Protein AF-A0A6A0AHZ4-F1 (afdb_monomer)

Structure (mmCIF, N/CA/C/O backbone):
data_AF-A0A6A0AHZ4-F1
#
_entry.id   AF-A0A6A0AHZ4-F1
#
loop_
_atom_site.group_PDB
_atom_site.id
_atom_site.type_symbol
_atom_site.label_atom_id
_atom_site.label_alt_id
_atom_site.label_comp_id
_atom_site.label_asym_id
_atom_site.label_entity_id
_atom_site.label_seq_id
_atom_site.pdbx_PDB_ins_code
_atom_site.Cartn_x
_atom_site.Cartn_y
_atom_site.Cartn_z
_atom_site.occupancy
_atom_site.B_iso_or_equiv
_atom_site.auth_seq_id
_atom_site.auth_comp_id
_atom_site.auth_asym_id
_atom_site.auth_atom_id
_atom_site.pdbx_PDB_model_nu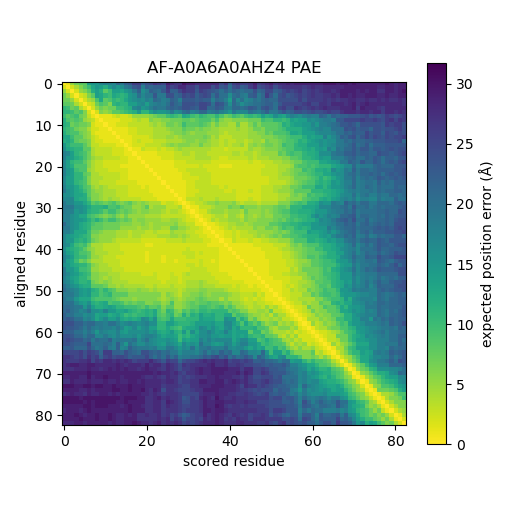m
ATOM 1 N N . MET A 1 1 ? 0.911 19.665 -26.279 1.00 48.12 1 MET A N 1
ATOM 2 C CA . MET A 1 1 ? 0.115 18.595 -25.632 1.00 48.12 1 MET A CA 1
ATOM 3 C C . MET A 1 1 ? 0.899 17.280 -25.395 1.00 48.12 1 MET A C 1
ATOM 5 O O . MET A 1 1 ? 0.300 16.223 -25.426 1.00 48.12 1 MET A O 1
ATOM 9 N N . ARG A 1 2 ? 2.219 17.291 -25.105 1.00 50.34 2 ARG A N 1
ATOM 10 C CA . ARG A 1 2 ? 3.036 16.048 -24.985 1.00 50.34 2 ARG A CA 1
ATOM 11 C C . ARG A 1 2 ? 3.409 15.617 -23.553 1.00 50.34 2 ARG A C 1
ATOM 13 O O . ARG A 1 2 ? 3.837 14.488 -23.349 1.00 50.34 2 ARG A O 1
ATOM 20 N N . ARG A 1 3 ? 3.242 16.490 -22.548 1.00 50.94 3 ARG A N 1
ATOM 21 C CA . ARG A 1 3 ? 3.617 16.186 -21.149 1.00 50.94 3 ARG A CA 1
ATOM 22 C C . ARG A 1 3 ? 2.687 15.167 -20.480 1.00 50.94 3 ARG A C 1
ATOM 24 O O . ARG A 1 3 ? 3.171 14.297 -19.769 1.00 50.94 3 ARG A O 1
ATOM 31 N N . PHE A 1 4 ? 1.380 15.220 -20.744 1.00 48.38 4 PHE A N 1
ATOM 32 C CA . PHE A 1 4 ? 0.412 14.300 -20.127 1.00 48.38 4 PHE A CA 1
ATOM 33 C C . PHE A 1 4 ? 0.583 12.843 -20.593 1.00 48.38 4 PHE A C 1
ATOM 35 O O . PHE A 1 4 ? 0.488 11.919 -19.787 1.00 48.38 4 PHE A O 1
ATOM 42 N N . GLU A 1 5 ? 0.913 12.618 -21.867 1.00 49.97 5 GLU A N 1
ATOM 43 C CA . GLU A 1 5 ? 1.120 11.265 -22.402 1.00 49.97 5 GLU A CA 1
ATOM 44 C C . GLU A 1 5 ? 2.378 10.592 -21.835 1.00 49.97 5 GLU A C 1
ATOM 46 O O . GLU A 1 5 ? 2.359 9.392 -21.553 1.00 49.97 5 GLU A O 1
ATOM 51 N N . GLN A 1 6 ? 3.452 11.353 -21.600 1.00 54.91 6 GLN A N 1
ATOM 52 C CA . GLN A 1 6 ? 4.675 10.840 -20.972 1.00 54.91 6 GLN A CA 1
ATOM 53 C C . GLN A 1 6 ? 4.474 10.508 -19.490 1.00 54.91 6 GLN A C 1
ATOM 55 O O . GLN A 1 6 ? 4.912 9.440 -19.058 1.00 54.91 6 GLN A O 1
ATOM 60 N N . VAL A 1 7 ? 3.731 11.341 -18.744 1.00 61.03 7 VAL A N 1
ATOM 61 C CA . VAL A 1 7 ? 3.303 11.013 -17.371 1.00 61.03 7 VAL A CA 1
ATOM 62 C C . VAL A 1 7 ? 2.500 9.710 -17.381 1.00 61.03 7 VAL A C 1
ATOM 64 O O . VAL A 1 7 ? 2.776 8.818 -16.589 1.00 61.03 7 VAL A O 1
ATOM 67 N N . SER A 1 8 ? 1.611 9.505 -18.359 1.00 76.19 8 SER A N 1
ATOM 68 C CA . SER A 1 8 ? 0.844 8.256 -18.447 1.00 76.19 8 SER A CA 1
ATOM 69 C C . SER A 1 8 ? 1.711 7.007 -18.652 1.00 76.19 8 SER A C 1
ATOM 71 O O . SER A 1 8 ? 1.339 5.937 -18.179 1.00 76.19 8 SER A O 1
ATOM 73 N N . ARG A 1 9 ? 2.838 7.085 -19.378 1.00 78.69 9 ARG A N 1
ATOM 74 C CA . ARG A 1 9 ? 3.699 5.915 -19.632 1.00 78.69 9 ARG A CA 1
ATOM 75 C C . ARG A 1 9 ? 4.591 5.612 -18.437 1.00 78.69 9 ARG A C 1
ATOM 77 O O . ARG A 1 9 ? 4.615 4.467 -17.998 1.00 78.69 9 ARG A O 1
ATOM 84 N N . ALA A 1 10 ? 5.256 6.626 -17.888 1.00 80.31 10 ALA A N 1
ATOM 85 C CA . ALA A 1 10 ? 6.101 6.464 -16.709 1.00 80.31 10 ALA A CA 1
ATOM 86 C C . ALA A 1 10 ? 5.279 6.021 -15.489 1.00 80.31 10 ALA A C 1
ATOM 88 O O . ALA A 1 10 ? 5.652 5.066 -14.816 1.00 80.31 10 ALA A O 1
ATOM 89 N N . SER A 1 11 ? 4.108 6.627 -15.257 1.00 81.19 11 SER A N 1
ATOM 90 C CA . SER A 1 11 ? 3.213 6.217 -14.170 1.00 81.19 11 SER A CA 1
ATOM 91 C C . SER A 1 11 ? 2.643 4.817 -14.377 1.00 81.19 11 SER A C 1
ATOM 93 O O . SER A 1 11 ? 2.520 4.075 -13.409 1.00 81.19 11 SER A O 1
ATOM 95 N N . ARG A 1 12 ? 2.327 4.415 -15.619 1.00 82.69 12 ARG A N 1
ATOM 96 C CA . ARG A 1 12 ? 1.915 3.029 -15.907 1.00 82.69 12 ARG A CA 1
ATOM 97 C C . ARG A 1 12 ? 3.037 2.036 -15.634 1.00 82.69 12 ARG A C 1
ATOM 99 O O . ARG A 1 12 ? 2.768 0.991 -15.056 1.00 82.69 12 ARG A O 1
ATOM 106 N N . HIS A 1 13 ? 4.265 2.377 -16.017 1.00 85.88 13 HIS A N 1
ATOM 107 C CA . HIS A 1 13 ? 5.429 1.535 -15.771 1.00 85.88 13 HIS A CA 1
ATOM 108 C C . HIS A 1 13 ? 5.713 1.389 -14.270 1.00 85.88 13 HIS A C 1
ATOM 110 O O . HIS A 1 13 ? 5.799 0.272 -13.770 1.00 85.88 13 HIS A O 1
ATOM 116 N N . ALA A 1 14 ? 5.721 2.498 -13.528 1.00 83.50 1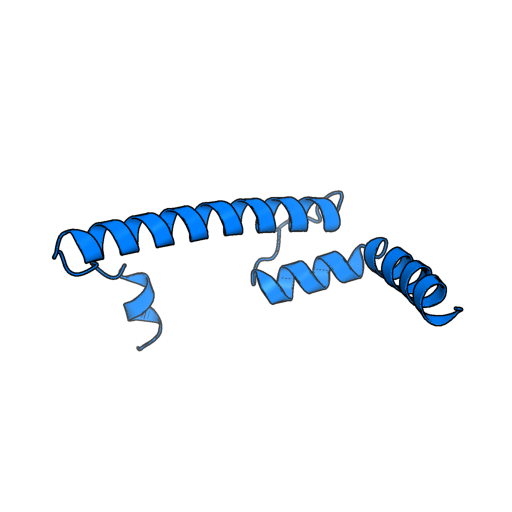4 ALA A N 1
ATOM 117 C CA . ALA A 1 14 ? 5.843 2.478 -12.073 1.00 83.50 14 ALA A CA 1
ATOM 118 C C . ALA A 1 14 ? 4.702 1.678 -11.415 1.00 83.50 14 ALA A C 1
ATOM 120 O O . ALA A 1 14 ? 4.939 0.856 -10.541 1.00 83.50 14 ALA A O 1
ATOM 121 N N . ALA A 1 15 ? 3.458 1.830 -11.881 1.00 84.75 15 ALA A N 1
ATOM 122 C CA . ALA A 1 15 ? 2.320 1.067 -11.361 1.00 84.75 15 ALA A CA 1
ATOM 123 C C . ALA A 1 15 ? 2.384 -0.443 -11.673 1.00 84.75 15 ALA A C 1
ATOM 125 O O . ALA A 1 15 ? 1.670 -1.225 -11.033 1.00 84.75 15 ALA A O 1
ATOM 126 N N . SER A 1 16 ? 3.197 -0.855 -12.651 1.00 86.19 16 SER A N 1
ATOM 127 C CA . SER A 1 16 ? 3.474 -2.263 -12.956 1.00 86.19 16 SER A CA 1
ATOM 128 C C . SER A 1 16 ? 4.672 -2.843 -12.200 1.00 86.19 16 SER A C 1
ATOM 130 O O . SER A 1 16 ? 4.837 -4.058 -12.215 1.00 86.19 16 SER A O 1
ATOM 132 N N . ASP A 1 17 ? 5.473 -2.012 -11.531 1.00 89.88 17 ASP A N 1
ATOM 133 C CA . ASP A 1 17 ? 6.636 -2.454 -10.764 1.00 89.88 17 ASP A CA 1
ATOM 134 C C . ASP A 1 17 ? 6.209 -3.008 -9.393 1.00 89.88 17 ASP A C 1
ATOM 136 O O . ASP A 1 17 ? 5.764 -2.276 -8.508 1.00 89.88 17 ASP A O 1
ATOM 140 N N . ASP A 1 18 ? 6.329 -4.324 -9.210 1.00 88.44 18 ASP A N 1
ATOM 141 C CA . ASP A 1 18 ? 5.930 -5.004 -7.972 1.00 88.44 18 ASP A CA 1
ATOM 142 C C . ASP A 1 18 ? 6.902 -4.731 -6.805 1.00 88.44 18 ASP A C 1
ATOM 144 O O . ASP A 1 18 ? 6.487 -4.728 -5.642 1.00 88.44 18 ASP A O 1
ATOM 148 N N . LEU A 1 19 ? 8.174 -4.407 -7.087 1.00 89.56 19 LEU A N 1
ATOM 149 C CA . LEU A 1 19 ? 9.136 -3.992 -6.058 1.00 89.56 19 LEU A CA 1
ATOM 150 C C . LEU A 1 19 ? 8.778 -2.618 -5.495 1.00 89.56 19 LEU A C 1
ATOM 152 O O . LEU A 1 19 ? 8.898 -2.400 -4.286 1.00 89.56 19 LEU A O 1
ATOM 156 N N . LEU A 1 20 ? 8.276 -1.718 -6.344 1.00 91.56 20 LEU A N 1
ATOM 157 C CA . LEU A 1 20 ? 7.768 -0.423 -5.901 1.00 91.56 20 LEU A CA 1
ATOM 158 C C . LEU A 1 20 ? 6.583 -0.596 -4.940 1.00 91.56 20 LEU A C 1
ATOM 160 O O . LEU A 1 20 ? 6.548 0.034 -3.884 1.00 91.56 20 LEU A O 1
ATOM 164 N N . TRP A 1 21 ? 5.642 -1.494 -5.246 1.00 91.81 21 TRP A N 1
ATOM 165 C CA . TRP A 1 21 ? 4.520 -1.794 -4.347 1.00 91.81 21 TRP A CA 1
ATOM 166 C C . TRP A 1 21 ? 4.971 -2.375 -3.008 1.00 91.81 21 TRP A C 1
ATOM 168 O O . TRP A 1 21 ? 4.415 -2.015 -1.969 1.00 91.81 21 TRP A O 1
ATOM 178 N N . ARG A 1 22 ? 5.999 -3.230 -3.011 1.00 91.75 22 ARG A N 1
ATOM 179 C CA . ARG A 1 22 ? 6.616 -3.727 -1.777 1.00 91.75 22 ARG A CA 1
ATOM 180 C C . ARG A 1 22 ? 7.196 -2.583 -0.949 1.00 91.75 22 ARG A C 1
ATOM 182 O O . ARG A 1 22 ? 6.919 -2.516 0.244 1.00 91.75 22 ARG A O 1
ATOM 189 N N . ALA A 1 23 ? 7.980 -1.694 -1.560 1.00 91.56 23 ALA A N 1
ATOM 190 C CA . ALA A 1 23 ? 8.573 -0.552 -0.864 1.00 91.56 23 ALA A CA 1
ATOM 191 C C . ALA A 1 23 ? 7.492 0.349 -0.243 1.00 91.56 23 ALA A C 1
ATOM 193 O O . ALA A 1 23 ? 7.551 0.637 0.951 1.00 91.56 23 ALA A O 1
ATOM 194 N N . LEU A 1 24 ? 6.451 0.680 -1.013 1.00 90.94 24 LEU A N 1
ATOM 195 C CA . LEU A 1 24 ? 5.317 1.486 -0.549 1.00 90.94 24 LEU A CA 1
ATOM 196 C C . LEU A 1 24 ? 4.554 0.836 0.609 1.00 90.94 24 LEU A C 1
ATOM 198 O O . LEU A 1 24 ? 4.119 1.523 1.531 1.00 90.94 24 LEU A O 1
ATOM 202 N N . LEU A 1 25 ? 4.371 -0.486 0.574 1.00 91.31 25 LEU A N 1
ATOM 203 C CA . LEU A 1 25 ? 3.705 -1.216 1.650 1.00 91.31 25 LEU A CA 1
ATOM 204 C C . LEU A 1 25 ? 4.500 -1.132 2.961 1.00 91.31 25 LEU A C 1
ATOM 206 O O . LEU A 1 25 ? 3.912 -0.905 4.019 1.00 91.31 25 LEU A O 1
ATOM 210 N N . LEU A 1 26 ? 5.826 -1.265 2.885 1.00 89.50 26 LEU A N 1
ATOM 211 C CA . LEU A 1 26 ? 6.712 -1.151 4.044 1.00 89.50 26 LEU A CA 1
ATOM 212 C C . LEU A 1 26 ? 6.732 0.259 4.616 1.00 89.50 26 LEU A C 1
ATOM 214 O O . LEU A 1 26 ? 6.604 0.424 5.824 1.00 89.50 26 LEU A O 1
ATOM 218 N N . GLU A 1 27 ? 6.879 1.257 3.751 1.00 91.62 27 GLU A N 1
ATOM 219 C CA . GLU A 1 27 ? 6.933 2.659 4.152 1.00 91.62 27 GLU A CA 1
ATOM 220 C C . GLU A 1 27 ? 5.621 3.104 4.809 1.00 91.62 27 GLU A C 1
ATOM 222 O O . GLU A 1 27 ? 5.634 3.771 5.840 1.00 91.62 27 GLU A O 1
ATOM 227 N N . ARG A 1 28 ? 4.476 2.695 4.247 1.00 88.50 28 ARG A N 1
ATOM 228 C CA . ARG A 1 28 ? 3.165 3.180 4.689 1.00 88.50 28 ARG A CA 1
ATOM 229 C C . ARG A 1 28 ? 2.593 2.433 5.887 1.00 88.50 28 ARG A C 1
ATOM 231 O O . ARG A 1 28 ? 1.940 3.051 6.723 1.00 88.50 28 ARG A O 1
ATOM 238 N N . PHE A 1 29 ? 2.767 1.114 5.941 1.00 87.31 29 PHE A N 1
ATOM 239 C CA . PHE A 1 29 ? 2.138 0.278 6.969 1.00 87.31 29 PHE A CA 1
ATOM 240 C C . PHE A 1 29 ? 3.136 -0.265 7.995 1.00 87.31 29 PHE A C 1
ATOM 242 O O . PHE A 1 29 ? 2.711 -0.856 8.983 1.00 87.31 29 PHE A O 1
ATOM 249 N N . GLY A 1 30 ? 4.448 -0.114 7.771 1.00 85.62 30 GLY A N 1
ATOM 250 C CA . GLY A 1 30 ? 5.488 -0.639 8.664 1.00 85.62 30 GLY A CA 1
ATOM 251 C C . GLY A 1 30 ? 5.487 -2.167 8.796 1.00 85.62 30 GLY A C 1
ATOM 252 O O . GLY A 1 30 ? 6.167 -2.715 9.660 1.00 85.62 30 GLY A O 1
ATOM 253 N N . TRP A 1 31 ? 4.716 -2.869 7.962 1.00 82.94 31 TRP A N 1
ATOM 254 C CA . TRP A 1 31 ? 4.420 -4.288 8.119 1.00 82.94 31 TRP A CA 1
ATOM 255 C C . TRP A 1 31 ? 5.088 -5.128 7.030 1.00 82.94 31 TRP A C 1
ATOM 257 O O . TRP A 1 31 ? 5.053 -4.779 5.852 1.00 82.94 31 TRP A O 1
ATOM 267 N N . ARG A 1 32 ? 5.677 -6.263 7.426 1.00 83.81 32 ARG A N 1
ATOM 268 C CA . ARG A 1 32 ? 6.283 -7.256 6.527 1.00 83.81 32 ARG A CA 1
ATOM 269 C C . ARG A 1 32 ? 5.510 -8.570 6.614 1.00 83.81 32 ARG A C 1
ATOM 271 O O . ARG A 1 32 ? 5.384 -9.094 7.721 1.00 83.81 32 ARG A O 1
ATOM 278 N N . PRO A 1 33 ? 5.038 -9.134 5.489 1.00 84.69 33 PRO A N 1
ATOM 279 C CA . PRO A 1 33 ? 4.513 -10.490 5.502 1.00 84.69 33 PRO A CA 1
ATOM 280 C C . PRO A 1 33 ? 5.647 -11.493 5.767 1.00 84.69 33 PRO A C 1
ATOM 282 O O . PRO A 1 33 ? 6.790 -11.263 5.365 1.00 84.69 33 PRO A O 1
ATOM 285 N N . LEU A 1 34 ? 5.318 -12.594 6.450 1.00 86.94 34 LEU A N 1
ATOM 286 C CA . LEU A 1 34 ? 6.251 -13.694 6.737 1.00 86.94 34 LEU A CA 1
ATOM 287 C C . LEU A 1 34 ? 6.690 -14.413 5.456 1.00 86.94 34 LEU A C 1
ATOM 289 O O . LEU A 1 34 ? 7.840 -14.823 5.334 1.00 86.94 34 LEU A O 1
ATOM 293 N N . GLU A 1 35 ? 5.781 -14.507 4.489 1.00 90.19 35 GLU A N 1
ATOM 294 C CA . GLU A 1 35 ? 6.011 -15.107 3.179 1.00 90.19 35 GLU A CA 1
ATOM 295 C C . GLU A 1 35 ? 5.774 -14.077 2.075 1.00 90.19 35 GLU A C 1
ATOM 297 O O . GLU A 1 35 ? 4.992 -13.134 2.230 1.00 90.19 35 GLU A O 1
ATOM 302 N N . ALA A 1 36 ? 6.458 -14.240 0.943 1.00 87.38 36 ALA A N 1
ATOM 303 C CA . ALA A 1 36 ? 6.248 -13.363 -0.198 1.00 87.38 36 ALA A CA 1
ATOM 304 C C . ALA A 1 36 ? 4.829 -13.581 -0.761 1.00 87.38 36 ALA A C 1
ATOM 306 O O . ALA A 1 36 ? 4.488 -14.704 -1.133 1.00 87.38 36 ALA A O 1
ATOM 307 N N . PRO A 1 37 ? 3.995 -12.531 -0.845 1.00 89.06 37 PRO A N 1
ATOM 308 C CA . PRO A 1 37 ? 2.679 -12.648 -1.44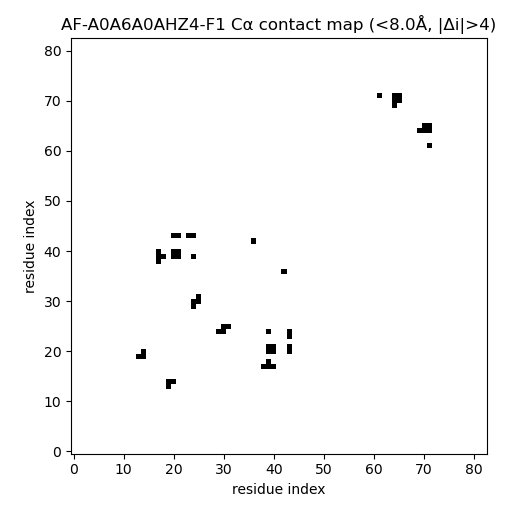3 1.00 89.06 37 PRO A CA 1
ATOM 309 C C . PRO A 1 37 ? 2.804 -12.888 -2.955 1.00 89.06 37 PRO A C 1
ATOM 311 O O . PRO A 1 37 ? 3.778 -12.456 -3.574 1.00 89.06 37 PRO A O 1
ATOM 314 N N . PRO A 1 38 ? 1.776 -13.472 -3.588 1.00 88.81 38 PRO A N 1
ATOM 315 C CA . PRO A 1 38 ? 1.746 -13.649 -5.039 1.00 88.81 38 PRO A CA 1
ATOM 316 C C . PRO A 1 38 ? 1.684 -12.318 -5.813 1.00 88.81 38 PRO A C 1
ATOM 318 O O . PRO A 1 38 ? 2.034 -12.275 -6.988 1.00 88.81 38 PRO A O 1
ATOM 321 N N . SER A 1 39 ? 1.233 -11.227 -5.179 1.00 90.75 39 SER A N 1
ATOM 322 C CA . SER A 1 39 ? 1.295 -9.874 -5.743 1.00 90.75 39 SER A CA 1
ATOM 323 C C . SER A 1 39 ? 1.364 -8.819 -4.640 1.00 90.75 39 SER A C 1
ATOM 325 O O . SER A 1 39 ? 0.413 -8.650 -3.866 1.00 90.75 39 SER A O 1
ATOM 327 N N . TRP A 1 40 ? 2.452 -8.045 -4.610 1.00 91.25 40 TRP A N 1
ATOM 328 C CA . TRP A 1 40 ? 2.598 -6.930 -3.669 1.00 91.25 40 TRP A CA 1
ATOM 329 C C . TRP A 1 40 ? 1.567 -5.833 -3.928 1.00 91.25 40 TRP A C 1
ATOM 331 O O . TRP A 1 40 ? 1.013 -5.262 -2.986 1.00 91.25 40 TRP A O 1
ATOM 341 N N . ARG A 1 41 ? 1.227 -5.590 -5.199 1.00 91.00 41 ARG A N 1
ATOM 342 C CA . ARG A 1 41 ? 0.170 -4.644 -5.582 1.00 91.00 41 ARG A CA 1
ATOM 343 C C . ARG A 1 41 ? -1.195 -4.987 -4.982 1.00 91.00 41 ARG A C 1
ATOM 345 O O . ARG A 1 41 ? -1.892 -4.095 -4.498 1.00 91.00 41 ARG A O 1
ATOM 352 N N . GLN A 1 42 ? -1.615 -6.252 -5.056 1.00 90.88 42 GLN A N 1
ATOM 353 C CA . GLN A 1 42 ? -2.910 -6.671 -4.505 1.00 90.88 42 GLN A CA 1
ATOM 354 C C . GLN A 1 42 ? -2.920 -6.555 -2.982 1.00 90.88 42 GLN A C 1
ATOM 356 O O . GLN A 1 42 ? -3.872 -6.016 -2.418 1.00 90.88 42 GLN A O 1
ATOM 361 N N . LEU A 1 43 ? -1.833 -6.978 -2.335 1.00 91.44 43 LEU A N 1
ATOM 362 C CA . LEU A 1 43 ? -1.674 -6.868 -0.891 1.00 91.44 43 LEU A CA 1
ATOM 363 C C . LEU A 1 43 ? -1.718 -5.408 -0.417 1.00 91.44 43 LEU A C 1
ATOM 365 O O . LEU A 1 43 ? -2.422 -5.101 0.542 1.00 91.44 43 LEU A O 1
ATOM 369 N N . TYR A 1 44 ? -1.039 -4.492 -1.116 1.00 91.69 44 TYR A N 1
ATOM 370 C CA . TYR A 1 44 ? -1.105 -3.059 -0.818 1.00 91.69 44 TYR A CA 1
ATOM 371 C C . TYR A 1 44 ? -2.534 -2.524 -0.914 1.00 91.69 44 TYR A C 1
ATOM 373 O O . TYR A 1 44 ? -2.981 -1.813 -0.018 1.00 91.69 44 TYR A O 1
ATOM 381 N N . ARG A 1 45 ? -3.272 -2.869 -1.979 1.00 90.69 45 ARG A N 1
ATOM 382 C CA . ARG A 1 45 ? -4.666 -2.426 -2.148 1.00 90.69 45 ARG A CA 1
ATOM 383 C C . ARG A 1 45 ? -5.558 -2.926 -1.019 1.00 90.69 45 ARG A C 1
ATOM 385 O O . ARG A 1 45 ? -6.316 -2.138 -0.466 1.00 90.69 45 ARG A O 1
ATOM 392 N N . PHE A 1 46 ? -5.419 -4.198 -0.659 1.00 90.56 46 PHE A N 1
ATOM 393 C CA . PHE A 1 46 ? -6.150 -4.797 0.450 1.00 90.56 46 PHE A CA 1
ATOM 394 C C . PHE A 1 46 ? -5.850 -4.092 1.779 1.00 90.56 46 PHE A C 1
ATOM 396 O O . PHE A 1 46 ? -6.773 -3.672 2.474 1.00 90.56 46 PHE A O 1
ATOM 403 N N . GLN A 1 47 ? -4.569 -3.887 2.102 1.00 88.69 47 GLN A N 1
ATOM 404 C CA . GL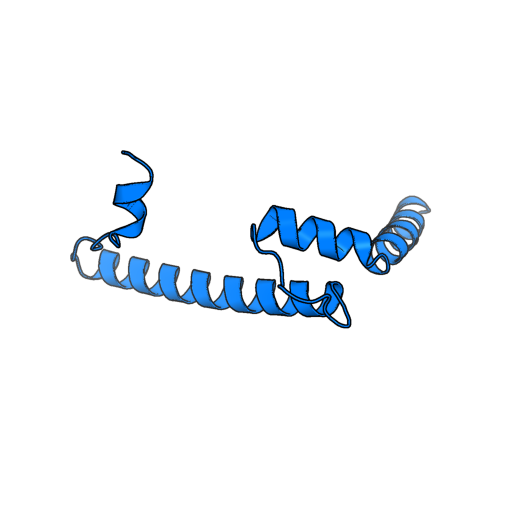N A 1 47 ? -4.159 -3.182 3.321 1.00 88.69 47 GLN A CA 1
ATOM 405 C C . GLN A 1 47 ? -4.648 -1.735 3.340 1.00 88.69 47 GLN A C 1
ATOM 407 O O . GLN A 1 47 ? -5.147 -1.258 4.354 1.00 88.69 47 GLN A O 1
ATOM 412 N N . HIS A 1 48 ? -4.566 -1.038 2.209 1.00 89.44 48 HIS A N 1
ATOM 413 C CA . HIS A 1 48 ? -5.056 0.328 2.086 1.00 89.44 48 HIS A CA 1
ATOM 414 C C . HIS A 1 48 ? -6.570 0.422 2.298 1.00 89.44 48 HIS A C 1
ATOM 416 O O . HIS A 1 48 ? -7.037 1.344 2.964 1.00 89.44 48 HIS A O 1
ATOM 422 N N . GLU A 1 49 ? -7.338 -0.517 1.746 1.00 90.25 49 GLU A N 1
ATOM 423 C CA . GLU A 1 49 ? -8.789 -0.567 1.918 1.00 90.25 49 GLU A CA 1
ATOM 424 C C . GLU A 1 49 ? -9.194 -0.931 3.351 1.00 90.25 49 GLU A C 1
ATOM 426 O O . GLU A 1 49 ? -10.103 -0.323 3.914 1.00 90.25 49 GLU A O 1
ATOM 431 N N . LEU A 1 50 ? -8.501 -1.881 3.978 1.00 86.69 50 LEU A N 1
ATOM 432 C CA . LEU A 1 50 ? -8.712 -2.181 5.391 1.00 86.69 50 LEU A CA 1
ATOM 433 C C . LEU A 1 50 ? -8.380 -0.979 6.270 1.00 86.69 50 LEU A C 1
ATOM 435 O O . LEU A 1 50 ? -9.180 -0.599 7.122 1.00 86.69 50 LEU A O 1
ATOM 439 N N . PHE A 1 51 ? -7.224 -0.357 6.046 1.00 83.38 51 PHE A N 1
ATOM 440 C CA . PHE A 1 51 ? -6.792 0.802 6.811 1.00 83.38 51 PHE A CA 1
ATOM 441 C C . PHE A 1 51 ? -7.779 1.960 6.670 1.00 83.38 51 PHE A C 1
ATOM 443 O O . PHE A 1 51 ? -8.158 2.553 7.676 1.00 83.38 51 PHE A O 1
ATOM 450 N N . SER A 1 52 ? -8.252 2.257 5.455 1.00 82.19 52 SER A N 1
ATOM 451 C CA . SER A 1 52 ? -9.235 3.324 5.251 1.00 82.19 52 SER A CA 1
ATOM 452 C C . SER A 1 52 ? -10.546 3.032 5.979 1.00 82.19 52 SER A C 1
ATOM 454 O O . SER A 1 52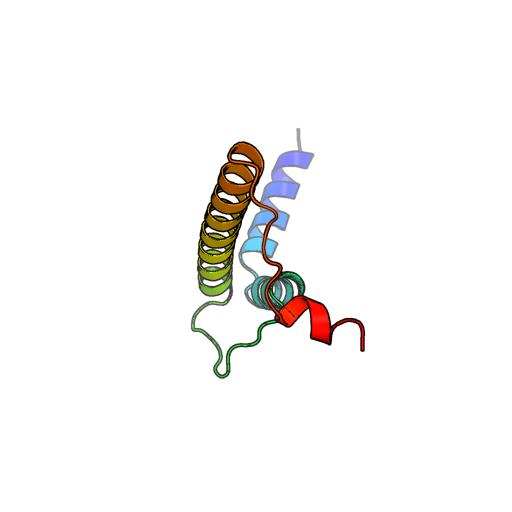 ? -11.070 3.922 6.645 1.00 82.19 52 SER A O 1
ATOM 456 N N . ARG A 1 53 ? -11.044 1.790 5.940 1.00 81.50 53 ARG A N 1
ATOM 457 C CA . ARG A 1 53 ? -12.257 1.384 6.669 1.00 81.50 53 ARG A CA 1
ATOM 458 C C . ARG A 1 53 ? -12.084 1.495 8.184 1.00 81.50 53 ARG A C 1
ATOM 460 O O . ARG A 1 53 ? -12.942 2.080 8.839 1.00 81.50 53 ARG A O 1
ATOM 467 N N . VAL A 1 54 ? -10.976 0.995 8.734 1.00 78.69 54 VAL A N 1
ATOM 468 C CA . VAL A 1 54 ? -10.700 1.030 10.182 1.00 78.69 54 VAL A CA 1
ATOM 469 C C . VAL A 1 54 ? -10.500 2.462 10.675 1.00 78.69 54 VAL A C 1
ATOM 471 O O . VAL A 1 54 ? -11.044 2.836 11.714 1.00 78.69 54 VAL A O 1
ATOM 474 N N . VAL A 1 55 ? -9.757 3.289 9.933 1.00 76.06 55 VAL A N 1
ATOM 475 C CA . VAL A 1 55 ? -9.588 4.708 10.270 1.00 76.06 55 VAL A CA 1
ATOM 476 C C . VAL A 1 55 ? -10.932 5.422 10.223 1.00 76.06 55 VAL A C 1
ATOM 478 O O . VAL A 1 55 ? -11.279 6.091 11.190 1.00 76.06 55 VAL A O 1
ATOM 481 N N . LEU A 1 56 ? -11.727 5.251 9.163 1.00 71.50 56 LEU A N 1
ATOM 482 C CA . LEU A 1 56 ? -13.046 5.884 9.056 1.00 71.50 56 LEU A CA 1
ATOM 483 C C . LEU A 1 56 ? -13.981 5.468 10.200 1.00 71.50 56 LEU A C 1
ATOM 485 O O . LEU A 1 56 ? -14.612 6.337 10.800 1.00 71.50 56 LEU A O 1
ATOM 489 N N . GLN A 1 57 ? -14.016 4.180 10.557 1.00 71.88 57 GLN A N 1
ATOM 490 C CA . GLN A 1 57 ? -14.790 3.689 11.702 1.00 71.88 57 GLN A CA 1
ATOM 491 C C . GLN A 1 57 ? -14.345 4.349 13.008 1.00 71.88 57 GLN A C 1
ATOM 493 O O . GLN A 1 57 ? -15.165 4.970 13.681 1.00 71.88 57 GLN A O 1
ATOM 498 N N . ARG A 1 58 ? -13.044 4.343 13.318 1.00 64.94 58 ARG A N 1
ATOM 499 C CA . ARG A 1 58 ? -12.524 4.989 14.535 1.00 64.94 58 ARG A CA 1
ATOM 500 C C . ARG A 1 58 ? -12.775 6.488 14.569 1.00 64.94 58 ARG A C 1
ATOM 502 O O . ARG A 1 58 ? -13.106 7.031 15.615 1.00 64.94 58 ARG A O 1
ATOM 509 N N . THR A 1 59 ? -12.626 7.168 13.436 1.00 67.12 59 THR A N 1
ATOM 510 C CA . THR A 1 59 ? -12.881 8.612 13.369 1.00 67.12 59 THR A CA 1
ATOM 511 C C . THR A 1 59 ? -14.358 8.891 13.635 1.00 67.12 59 THR A C 1
ATOM 513 O O . THR A 1 59 ? -14.681 9.824 14.363 1.00 67.12 59 THR A O 1
ATOM 516 N N . SER A 1 60 ? -15.256 8.048 13.116 1.00 63.28 60 SER A N 1
ATOM 517 C CA . SER A 1 60 ? -16.689 8.151 13.392 1.00 63.28 60 SER A CA 1
ATOM 518 C C . SER A 1 60 ? -17.021 7.893 14.866 1.00 63.28 60 SER A C 1
ATOM 520 O O . SER A 1 60 ? -17.773 8.663 15.452 1.00 63.28 60 SER A O 1
ATOM 522 N N . GLU A 1 61 ? -16.399 6.895 15.499 1.00 66.25 61 GLU A N 1
ATOM 523 C CA . GLU A 1 61 ? -16.576 6.592 16.926 1.00 66.25 61 GLU A CA 1
ATOM 524 C C . GLU A 1 61 ? -16.085 7.746 17.803 1.00 66.25 61 GLU A C 1
ATOM 526 O O . GLU A 1 61 ? -16.805 8.208 18.684 1.00 66.25 61 GLU A O 1
ATOM 531 N N . VAL A 1 62 ? -14.893 8.279 17.521 1.00 67.00 62 VAL A N 1
ATOM 532 C CA . VAL A 1 62 ? -14.331 9.433 18.236 1.00 67.00 62 VAL A CA 1
ATOM 533 C C . VAL A 1 62 ? -15.226 10.663 18.080 1.00 67.00 62 VAL A C 1
ATOM 535 O O . VAL A 1 62 ? -15.509 11.334 19.070 1.00 67.00 62 VAL A O 1
ATOM 538 N N . LEU A 1 63 ? -15.726 10.939 16.873 1.00 63.41 63 LEU A N 1
ATOM 539 C CA . LEU A 1 63 ? -16.657 12.046 16.638 1.00 63.41 63 LEU A CA 1
ATOM 540 C C . LEU A 1 63 ? -17.990 11.853 17.379 1.00 63.41 63 LEU A C 1
ATOM 542 O O . LEU A 1 63 ? -18.525 12.818 17.926 1.00 63.41 63 LEU A O 1
ATOM 546 N N . MET A 1 64 ? -18.515 10.626 17.451 1.00 64.31 64 MET A N 1
ATOM 547 C CA . MET A 1 64 ? -19.728 10.319 18.218 1.00 64.31 64 MET A CA 1
ATOM 548 C C . MET A 1 64 ? -19.502 10.460 19.732 1.00 64.31 64 MET A C 1
ATOM 550 O O . MET A 1 64 ? -20.353 11.019 20.422 1.00 64.31 64 MET A O 1
ATOM 554 N N . HIS A 1 65 ? -18.341 10.044 20.248 1.00 60.81 65 HIS A N 1
ATOM 555 C CA . HIS A 1 65 ? -17.971 10.221 21.657 1.00 60.81 65 HIS A CA 1
ATOM 556 C C . HIS A 1 65 ? -17.735 11.691 22.031 1.00 60.81 65 HIS A C 1
ATOM 558 O O . HIS A 1 65 ? -18.180 12.126 23.094 1.00 60.81 65 HIS A O 1
ATOM 564 N N . MET A 1 66 ? -17.121 12.481 21.142 1.00 58.94 66 MET A N 1
ATOM 565 C CA . MET 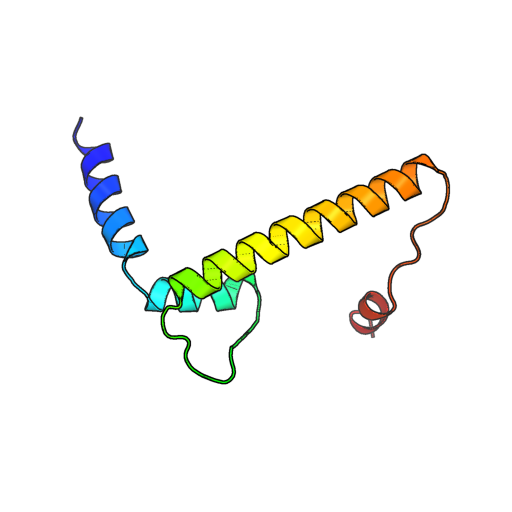A 1 66 ? -16.977 13.933 21.319 1.00 58.94 66 MET A CA 1
ATOM 566 C C . MET A 1 66 ? -18.336 14.644 21.322 1.00 58.94 66 MET A C 1
ATOM 568 O O . MET A 1 66 ? -18.553 15.547 22.127 1.00 58.94 66 MET A O 1
ATOM 572 N N . ARG A 1 67 ? -19.280 14.214 20.473 1.00 58.53 67 ARG A N 1
ATOM 573 C CA . ARG A 1 67 ? -20.647 14.761 20.426 1.00 58.53 67 ARG A CA 1
ATOM 574 C C . ARG A 1 67 ? -21.476 14.425 21.675 1.00 58.53 67 ARG A C 1
ATOM 576 O O . ARG A 1 67 ? -22.401 15.165 21.991 1.00 58.53 67 ARG A O 1
ATOM 583 N N . MET A 1 68 ? -21.144 13.343 22.381 1.00 57.47 68 MET A N 1
ATOM 584 C CA . MET A 1 68 ? -21.854 12.857 23.575 1.00 57.47 68 MET A CA 1
ATOM 585 C C . MET A 1 68 ? -21.206 13.283 24.908 1.00 57.47 68 MET A C 1
ATOM 587 O O . MET A 1 68 ? -21.656 12.855 25.966 1.00 57.47 68 MET A O 1
ATOM 591 N N . GLY A 1 69 ? -20.167 14.130 24.893 1.00 54.62 69 GLY A N 1
ATOM 592 C CA . GLY A 1 69 ? -19.563 14.681 26.117 1.00 54.62 69 GLY A CA 1
ATOM 593 C C . GLY A 1 69 ? -18.753 13.683 26.957 1.00 54.62 69 GLY A C 1
ATOM 594 O O . GLY A 1 6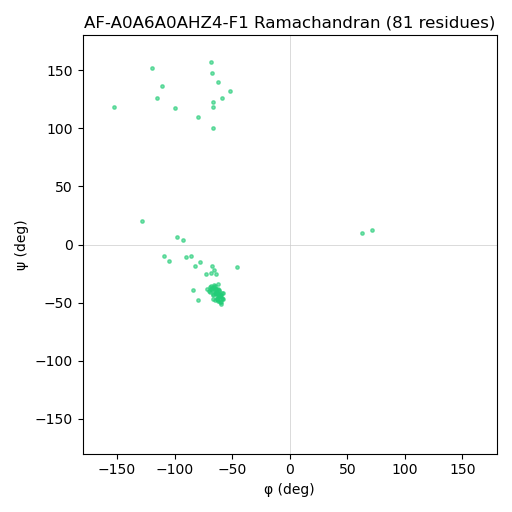9 ? -18.387 13.992 28.089 1.00 54.62 69 GLY A O 1
ATOM 595 N N . SER A 1 70 ? -18.444 12.498 26.425 1.00 57.56 70 SER A N 1
ATOM 596 C CA . SER A 1 70 ? -17.612 11.495 27.097 1.00 57.56 70 SER A CA 1
ATOM 597 C C . SER A 1 70 ? -16.178 11.551 26.561 1.00 57.56 70 SER A C 1
ATOM 599 O O . SER A 1 70 ? -15.959 11.305 25.374 1.00 57.56 70 SER A O 1
ATOM 601 N N . LEU A 1 71 ? -15.208 11.867 27.428 1.00 54.34 71 LEU A N 1
ATOM 602 C CA . LEU A 1 71 ? -13.773 11.879 27.107 1.00 54.34 71 LEU A CA 1
ATOM 603 C C . LEU A 1 71 ? -13.340 10.546 26.461 1.00 54.34 71 LEU A C 1
ATOM 605 O O . LEU A 1 71 ? -13.667 9.486 27.001 1.00 54.34 71 LEU A O 1
ATOM 609 N N . PRO A 1 72 ? -12.593 10.563 25.339 1.00 56.22 72 PRO A N 1
ATOM 610 C CA . PRO A 1 72 ? -12.123 9.335 24.718 1.00 56.22 72 PRO A CA 1
ATOM 611 C C . PRO A 1 72 ? -11.105 8.652 25.639 1.00 56.22 72 PRO A C 1
ATOM 613 O O . PRO A 1 72 ? -10.043 9.201 25.935 1.00 56.22 72 PRO A O 1
ATOM 616 N N . VAL A 1 73 ? -11.425 7.437 26.087 1.00 61.00 73 VAL A N 1
ATOM 617 C CA . VAL A 1 73 ? -10.475 6.563 26.783 1.00 61.00 73 VAL A CA 1
ATOM 618 C C . VAL A 1 73 ? -9.401 6.166 25.771 1.00 61.00 73 VAL A C 1
ATOM 620 O O . VAL A 1 73 ? -9.618 5.309 24.915 1.00 61.00 73 VAL A O 1
ATOM 623 N N . LEU A 1 74 ? -8.247 6.831 25.834 1.00 55.69 74 LEU A N 1
ATOM 624 C CA . LEU A 1 74 ? -7.082 6.487 25.024 1.00 55.69 74 LEU A CA 1
ATOM 625 C C . LEU A 1 74 ? -6.660 5.037 25.327 1.00 55.69 74 LEU A C 1
ATOM 627 O O . LEU A 1 74 ? -6.420 4.700 26.491 1.00 55.69 74 LEU A O 1
ATOM 631 N N . PRO A 1 75 ? -6.533 4.161 24.313 1.00 50.84 75 PRO A N 1
ATOM 632 C CA . PRO A 1 75 ? -6.039 2.809 24.525 1.00 50.84 75 PRO A CA 1
ATOM 633 C C . PRO A 1 75 ? -4.599 2.830 25.047 1.00 50.84 75 PRO A C 1
ATOM 635 O O . PRO A 1 75 ? -3.753 3.567 24.536 1.00 50.84 75 PRO A O 1
ATOM 638 N N . ARG A 1 76 ? -4.306 1.941 26.007 1.00 53.41 76 ARG A N 1
ATOM 639 C CA . ARG A 1 76 ? -3.000 1.724 26.669 1.00 53.41 76 ARG A CA 1
ATOM 640 C C . ARG A 1 76 ? -1.778 1.654 25.737 1.00 53.41 76 ARG A C 1
ATOM 642 O O . ARG A 1 76 ? -0.667 1.866 26.209 1.00 53.41 76 ARG A O 1
ATOM 649 N N . MET A 1 77 ? -1.959 1.404 24.438 1.00 51.03 77 MET A N 1
ATOM 650 C CA . MET A 1 77 ? -0.868 1.410 23.455 1.00 51.03 77 MET A CA 1
ATOM 651 C C . MET A 1 77 ? -0.203 2.787 23.287 1.00 51.03 77 MET A C 1
ATOM 653 O O . MET A 1 77 ? 0.976 2.840 22.962 1.00 51.03 77 MET A O 1
ATOM 657 N N . PHE A 1 78 ? -0.900 3.894 23.579 1.00 47.78 78 PHE A N 1
ATOM 658 C CA . PHE A 1 78 ? -0.284 5.229 23.582 1.00 47.78 78 PHE A CA 1
ATOM 659 C C . PHE A 1 78 ? 0.558 5.522 24.836 1.00 47.78 78 PHE A C 1
ATOM 661 O O . PHE A 1 78 ? 1.370 6.440 24.803 1.00 47.78 78 PHE A O 1
ATOM 668 N N . MET A 1 79 ? 0.428 4.743 25.919 1.00 47.81 79 MET A N 1
ATOM 669 C CA . MET A 1 79 ? 1.270 4.925 27.113 1.00 47.81 79 MET A CA 1
ATOM 670 C C . MET A 1 79 ? 2.647 4.258 26.997 1.00 47.81 79 MET A C 1
ATOM 672 O O . MET A 1 79 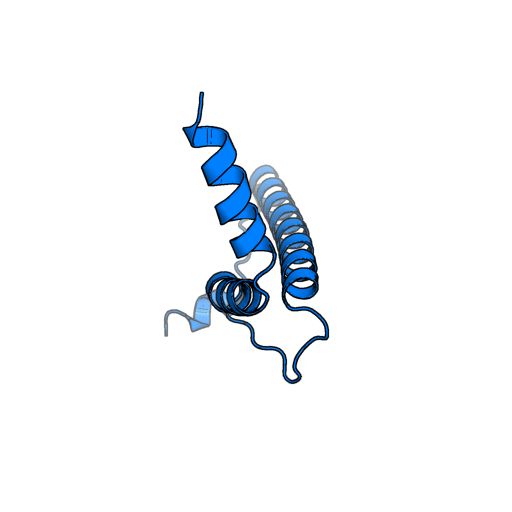? 3.547 4.619 27.743 1.00 47.81 79 MET A O 1
ATOM 676 N N . GLN A 1 80 ? 2.839 3.310 26.073 1.00 45.81 80 GLN A N 1
ATOM 677 C CA . GLN A 1 80 ? 4.141 2.653 25.880 1.00 45.81 80 GLN A CA 1
ATOM 678 C C . GLN A 1 80 ? 5.086 3.410 24.935 1.00 45.81 80 GLN A C 1
ATOM 680 O O . GLN A 1 80 ? 6.256 3.065 24.864 1.00 45.81 80 GLN A O 1
ATOM 685 N N . ALA A 1 81 ? 4.615 4.446 24.233 1.00 47.69 81 ALA A N 1
ATOM 686 C CA . ALA A 1 81 ? 5.450 5.271 23.350 1.00 47.69 81 ALA A CA 1
ATOM 687 C C . ALA A 1 81 ? 6.043 6.520 24.044 1.00 47.69 81 ALA A C 1
ATOM 689 O O . ALA A 1 81 ? 6.671 7.343 23.386 1.00 47.69 81 ALA A O 1
ATOM 690 N N . MET A 1 82 ? 5.815 6.677 25.352 1.00 48.12 82 MET A N 1
ATOM 691 C CA . MET A 1 82 ? 6.271 7.808 26.181 1.00 48.12 82 MET A CA 1
ATOM 692 C C . MET A 1 82 ? 7.017 7.337 27.446 1.00 48.12 82 MET A C 1
ATOM 694 O O . MET A 1 82 ? 7.105 8.090 28.415 1.00 48.12 82 MET A O 1
ATOM 698 N N . ALA A 1 83 ? 7.516 6.096 27.454 1.00 42.84 83 ALA A N 1
ATOM 699 C CA . ALA A 1 83 ? 8.346 5.537 28.522 1.00 42.84 83 ALA A CA 1
ATOM 700 C C . ALA A 1 83 ? 9.762 5.264 28.010 1.00 42.84 83 ALA A C 1
ATOM 702 O O . ALA A 1 83 ? 9.873 4.769 26.864 1.00 42.84 83 ALA A O 1
#

Organism: Haematococcus lacustris (NCBI:txid44745)

Secondary structure (DSSP, 8-state):
--HHHHHHHHHHHHHH-HHHHHHHHHHHH----SS--S-HHHHHHHHHHHHHHHHHHHHHHHHHHHHTTPPP---GGGTTT--

Radius of gyration: 19.05 Å; Cα contacts (8 Å, |Δi|>4): 27; chains: 1; bounding box: 31×34×54 Å

pLDDT: mean 74.12, std 16.26, range [42.84, 91.81]

Sequence (83 aa):
MRRFEQVSRASR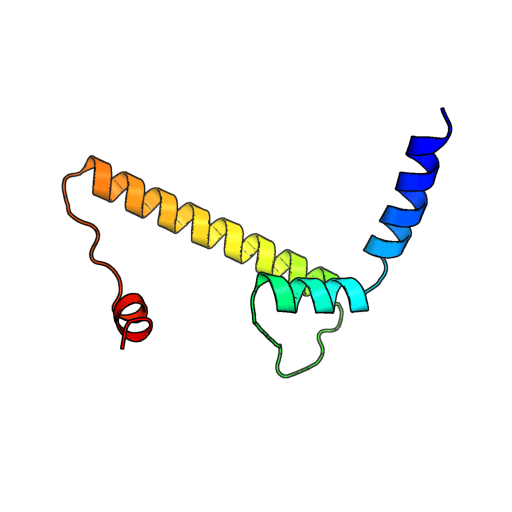HAASDDLLWRALLLERFGWRPLEAPPSWRQLYRFQHELFSRVVLQRTSEVLMHMRMGSLPVLPRMFMQAMA

InterPro domains:
  IPR036047 F-box-like domain superfamily [SSF81383] (3-49)

Foldseek 3Di:
DPPVVVCVVVVVVCLPDQVNLVVCCCVPVVDDDPDDDPGSNVVSVVVVVVVVVVVVVVVVVVVVCVVVVHDDPDPPVVVVVVD

Solvent-accessible surface area (backbone atoms only — not comparable to full-atom values): 5029 Å² total; per-residue (Å²): 138,67,66,66,63,51,52,53,50,55,52,50,52,54,75,68,37,50,68,56,32,43,51,51,35,36,75,74,66,74,55,78,74,96,60,88,66,98,44,36,55,61,52,40,52,51,51,50,53,51,49,51,52,53,50,52,50,51,53,51,51,52,51,52,33,61,74,66,75,47,81,82,81,75,61,72,74,66,61,67,78,77,110

Mean predicted aligned error: 13.34 Å